Protein AF-A0A1M6TWK5-F1 (afdb_monomer_lite)

Sequence (69 aa):
VSVKPYISPSEVVKTIKSITARYIFKKFPKLKQRKFWGSGFWSKGYYVGTTGAVSSETIKRYIENQKHV

pLDDT: mean 84.82, std 12.8, range [46.66, 97.5]

Radius of gyration: 15.42 Å; chains: 1; bounding box: 34×24×38 Å

Foldseek 3Di:
DDDDPPDDVVNVVVVVQVVVQVVCCVVCVVCCVPPVPVHGPDDPDDDDDDDPVDDPVVVVVVVVVVVVD

Organism: Paramaledivibacter caminithermalis (strain DSM 15212 / CIP 107654 / DViRD3) (NCBI:txid1121301)

Structure (mmCIF, N/CA/C/O backbone):
data_AF-A0A1M6TWK5-F1
#
_entry.id   AF-A0A1M6TWK5-F1
#
loop_
_atom_site.group_PDB
_atom_site.id
_atom_site.type_symbol
_atom_site.label_atom_id
_atom_site.label_alt_id
_atom_site.label_comp_id
_atom_site.label_asym_id
_atom_site.label_entity_id
_atom_site.label_seq_id
_atom_site.pdbx_PDB_ins_code
_atom_site.Cartn_x
_atom_site.Cartn_y
_atom_site.Cartn_z
_atom_site.occupancy
_atom_site.B_iso_or_equiv
_atom_site.auth_seq_id
_atom_site.auth_comp_id
_atom_site.auth_asym_id
_atom_site.auth_atom_id
_atom_site.pdbx_PDB_model_num
ATOM 1 N N . VAL A 1 1 ? 0.747 -5.640 -10.921 1.00 77.25 1 VAL A N 1
ATOM 2 C CA . VAL A 1 1 ? -0.385 -4.708 -11.156 1.00 77.25 1 VAL A CA 1
ATOM 3 C C . VAL A 1 1 ? -0.154 -4.042 -12.496 1.00 77.25 1 VAL A C 1
ATOM 5 O O . VAL A 1 1 ? 0.955 -3.577 -12.713 1.00 77.25 1 VAL A O 1
ATOM 8 N N . SER A 1 2 ? -1.151 -4.039 -13.380 1.00 85.56 2 SER A N 1
ATOM 9 C CA . SER A 1 2 ? -1.106 -3.260 -14.622 1.00 85.56 2 SER A CA 1
ATOM 10 C C . SER A 1 2 ? -1.860 -1.952 -14.402 1.00 85.56 2 SER A C 1
ATOM 12 O O . SER A 1 2 ? -2.982 -1.971 -13.898 1.00 85.56 2 SER A O 1
ATOM 14 N N . VAL A 1 3 ? -1.227 -0.825 -14.711 1.00 88.94 3 VAL A N 1
ATOM 15 C CA . VAL A 1 3 ? -1.769 0.528 -14.529 1.00 88.94 3 VAL A CA 1
ATOM 16 C C . VAL A 1 3 ? -1.310 1.403 -15.680 1.00 88.94 3 VAL A C 1
ATOM 18 O O . VAL A 1 3 ? -0.252 1.174 -16.263 1.00 88.94 3 VAL A O 1
ATOM 21 N N . LYS A 1 4 ? -2.124 2.403 -16.024 1.00 91.50 4 LYS A N 1
ATOM 22 C CA . LYS A 1 4 ? -1.781 3.347 -17.086 1.00 91.50 4 LYS A CA 1
ATOM 23 C C . LYS A 1 4 ? -0.515 4.130 -16.705 1.00 91.50 4 LYS A C 1
ATOM 25 O O . LYS A 1 4 ? -0.372 4.493 -15.538 1.00 91.50 4 LYS A O 1
ATOM 30 N N . PRO A 1 5 ? 0.370 4.434 -17.669 1.00 85.50 5 PRO A N 1
ATOM 31 C CA . PRO A 1 5 ? 1.707 4.964 -17.388 1.00 85.50 5 PRO A CA 1
ATOM 32 C C . PRO A 1 5 ? 1.706 6.360 -16.750 1.00 85.50 5 PRO A C 1
ATOM 34 O O . PRO A 1 5 ? 2.671 6.729 -16.095 1.00 85.50 5 PRO A O 1
ATOM 37 N N . TYR A 1 6 ? 0.625 7.129 -16.908 1.00 91.19 6 TYR A N 1
ATOM 38 C CA . TYR A 1 6 ? 0.472 8.448 -16.289 1.00 91.19 6 TYR A CA 1
ATOM 39 C C . TYR A 1 6 ? 0.014 8.394 -14.822 1.00 91.19 6 TYR A C 1
ATOM 41 O O . TYR A 1 6 ? -0.070 9.432 -14.170 1.00 91.19 6 TYR A O 1
ATOM 49 N N . ILE A 1 7 ? -0.310 7.210 -14.296 1.00 93.12 7 ILE A N 1
ATOM 50 C CA . ILE A 1 7 ? -0.690 7.040 -12.892 1.00 93.12 7 ILE A CA 1
ATOM 51 C C . ILE A 1 7 ? 0.576 6.777 -12.085 1.00 93.12 7 ILE A C 1
ATOM 53 O O . ILE A 1 7 ? 1.311 5.823 -12.343 1.00 93.12 7 ILE A O 1
ATOM 57 N N . SER A 1 8 ? 0.813 7.602 -11.067 1.00 94.31 8 SER A N 1
ATOM 58 C CA . SER A 1 8 ? 1.978 7.431 -10.206 1.00 94.31 8 SER A CA 1
ATOM 59 C C . SER A 1 8 ? 1.871 6.139 -9.374 1.00 94.31 8 SER A C 1
ATOM 61 O O . SER A 1 8 ? 0.809 5.843 -8.815 1.00 94.31 8 SER A O 1
ATOM 63 N N . PRO A 1 9 ? 2.956 5.357 -9.209 1.00 92.62 9 PRO A N 1
ATOM 64 C CA . PRO A 1 9 ? 2.911 4.156 -8.375 1.00 92.62 9 PRO A CA 1
ATOM 65 C C . PRO A 1 9 ? 2.518 4.424 -6.916 1.00 92.62 9 PRO A C 1
ATOM 67 O O . PRO A 1 9 ? 1.875 3.590 -6.277 1.00 92.62 9 PRO A O 1
ATOM 70 N N . SER A 1 10 ? 2.865 5.602 -6.394 1.00 94.75 10 SER A N 1
ATOM 71 C CA . SER A 1 10 ? 2.495 6.040 -5.047 1.00 94.75 10 SER A CA 1
ATOM 72 C C . SER A 1 10 ? 0.977 6.151 -4.879 1.00 94.75 10 SER A C 1
ATOM 74 O O . SER A 1 10 ? 0.440 5.737 -3.850 1.00 94.75 10 SER A O 1
ATOM 76 N N . GLU A 1 11 ? 0.269 6.643 -5.895 1.00 96.19 11 GLU A N 1
ATOM 77 C CA . GLU A 1 11 ? -1.190 6.752 -5.907 1.00 96.19 11 GLU A CA 1
ATOM 78 C C . GLU A 1 11 ? -1.866 5.379 -5.945 1.00 96.19 11 GLU A C 1
ATOM 80 O O . GLU A 1 11 ? -2.822 5.128 -5.202 1.00 96.19 11 GLU A O 1
ATOM 85 N N . VAL A 1 12 ? -1.318 4.455 -6.734 1.00 95.75 12 VAL A N 1
ATOM 86 C CA . VAL A 1 12 ? -1.789 3.065 -6.795 1.00 95.75 12 VAL A CA 1
ATOM 87 C C . VAL A 1 12 ? -1.667 2.405 -5.424 1.00 95.75 12 VAL A C 1
ATOM 89 O O . VAL A 1 12 ? -2.639 1.862 -4.893 1.00 95.75 12 VAL A O 1
ATOM 92 N N . VAL A 1 13 ? -0.487 2.496 -4.807 1.00 96.56 13 VAL A N 1
ATOM 93 C CA . VAL A 1 13 ? -0.226 1.896 -3.496 1.00 96.56 13 VAL A CA 1
ATOM 94 C C . VAL A 1 13 ? -1.076 2.548 -2.407 1.00 96.56 13 VAL A C 1
ATOM 96 O O . VAL A 1 13 ? -1.637 1.837 -1.569 1.00 96.56 13 VAL A O 1
ATOM 99 N N . LYS A 1 14 ? -1.228 3.878 -2.427 1.00 96.19 14 LYS A N 1
ATOM 100 C CA . LYS A 1 14 ? -2.117 4.606 -1.509 1.00 96.19 14 LYS A CA 1
ATOM 101 C C . LYS A 1 14 ? -3.541 4.068 -1.608 1.00 96.19 14 LYS A C 1
ATOM 103 O O . LYS A 1 14 ? -4.122 3.707 -0.588 1.00 96.19 14 LYS A O 1
ATOM 108 N N . THR A 1 15 ? -4.067 3.944 -2.823 1.00 96.81 15 THR A N 1
ATOM 109 C CA . THR A 1 15 ? -5.429 3.459 -3.078 1.00 96.81 15 THR A CA 1
ATOM 110 C C . THR A 1 15 ? -5.622 2.039 -2.554 1.00 96.81 15 THR A C 1
ATOM 112 O O . THR A 1 15 ? -6.551 1.785 -1.783 1.00 96.81 15 THR A O 1
ATOM 115 N N . ILE A 1 16 ? -4.701 1.128 -2.881 1.00 96.69 16 ILE A N 1
ATOM 116 C CA . ILE A 1 16 ? -4.752 -0.264 -2.417 1.00 96.69 16 ILE A CA 1
ATOM 117 C C . ILE A 1 16 ? -4.711 -0.326 -0.886 1.00 96.69 16 ILE A C 1
ATOM 119 O O . ILE A 1 16 ? -5.572 -0.961 -0.269 1.00 96.69 16 ILE A O 1
ATOM 123 N N . LYS A 1 17 ? -3.750 0.357 -0.252 1.00 97.00 17 LYS A N 1
ATOM 124 C CA . LYS A 1 17 ? -3.590 0.355 1.210 1.00 97.00 17 LYS A CA 1
ATOM 125 C C . LYS A 1 17 ? -4.816 0.943 1.908 1.00 97.00 17 LYS A C 1
ATOM 127 O O . LYS A 1 17 ? -5.278 0.376 2.896 1.00 97.00 17 LYS A O 1
ATOM 132 N N . SER A 1 18 ? -5.379 2.033 1.386 1.00 96.44 18 SER A N 1
ATOM 133 C CA . SER A 1 18 ? -6.565 2.681 1.954 1.00 96.44 18 SER A CA 1
ATOM 134 C C . SER A 1 18 ? -7.819 1.811 1.858 1.00 96.44 18 SER A C 1
ATOM 136 O O . SER A 1 18 ? -8.513 1.633 2.864 1.00 96.44 18 SER A O 1
ATOM 138 N N . ILE A 1 19 ? -8.110 1.246 0.681 1.00 97.50 19 ILE A N 1
ATOM 139 C CA . ILE A 1 19 ? -9.314 0.427 0.468 1.00 97.50 19 ILE A CA 1
ATOM 140 C C . ILE A 1 19 ? -9.252 -0.842 1.319 1.00 97.50 19 ILE A C 1
ATOM 142 O O . ILE A 1 19 ? -10.204 -1.156 2.039 1.00 97.50 19 ILE A O 1
ATOM 146 N N . THR A 1 20 ? -8.119 -1.545 1.290 1.00 97.25 20 THR A N 1
ATOM 147 C CA . THR A 1 20 ? -7.951 -2.799 2.039 1.00 97.25 20 THR A CA 1
ATOM 148 C C . THR A 1 20 ? -8.007 -2.577 3.547 1.00 97.25 20 THR A C 1
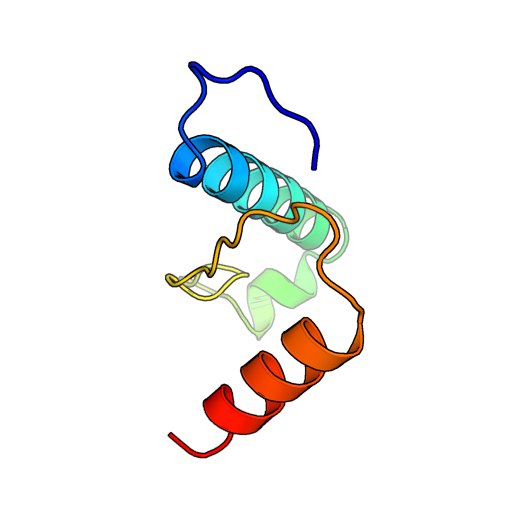ATOM 150 O O . THR A 1 20 ? -8.730 -3.299 4.231 1.00 97.25 20 THR A O 1
ATOM 153 N N . ALA A 1 21 ? -7.351 -1.536 4.074 1.00 95.62 21 ALA A N 1
ATOM 1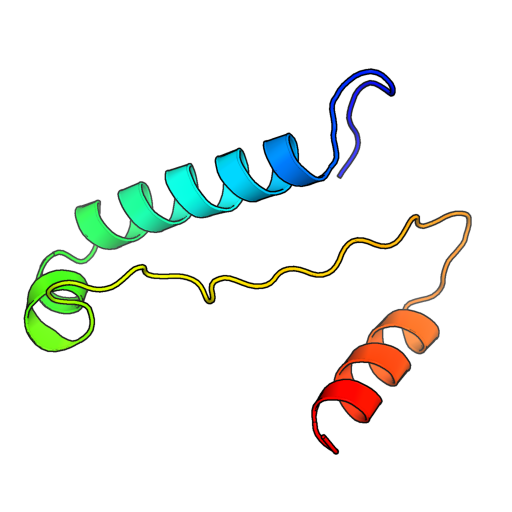54 C CA . ALA A 1 21 ? -7.429 -1.196 5.495 1.00 95.62 21 ALA A CA 1
ATOM 155 C C . ALA A 1 21 ? -8.875 -0.903 5.929 1.00 95.62 21 ALA A C 1
ATOM 157 O O . ALA A 1 21 ? -9.339 -1.412 6.952 1.00 95.62 21 ALA A O 1
ATOM 158 N N . ARG A 1 22 ? -9.620 -0.125 5.128 1.00 95.25 22 ARG A N 1
ATOM 159 C CA . ARG A 1 22 ? -11.030 0.182 5.407 1.00 95.25 22 ARG A CA 1
ATOM 160 C C . ARG A 1 22 ? -11.889 -1.080 5.411 1.00 95.25 22 ARG A C 1
ATOM 162 O O . ARG A 1 22 ? -12.711 -1.247 6.311 1.00 95.25 22 ARG A O 1
ATOM 169 N N . TYR A 1 23 ? -11.698 -1.961 4.432 1.00 97.25 23 TYR A N 1
ATOM 170 C CA . TYR A 1 23 ? -12.445 -3.213 4.340 1.00 97.25 23 TYR A CA 1
ATOM 171 C C . TYR A 1 23 ? -12.159 -4.135 5.533 1.00 97.25 23 TYR A C 1
ATOM 173 O O . TYR A 1 23 ? -13.093 -4.632 6.164 1.00 97.25 23 TYR A O 1
ATOM 181 N N . ILE A 1 24 ? -10.886 -4.297 5.904 1.00 95.94 24 ILE A N 1
ATOM 182 C CA . ILE A 1 24 ? -10.468 -5.121 7.045 1.00 95.94 24 ILE A CA 1
ATOM 183 C C . ILE A 1 24 ? -11.055 -4.580 8.348 1.00 95.94 24 ILE A C 1
ATOM 185 O O . ILE A 1 24 ? -11.645 -5.343 9.108 1.00 95.94 24 ILE A O 1
ATOM 189 N N . PHE A 1 25 ? -10.975 -3.272 8.596 1.00 94.75 25 PHE A N 1
ATOM 190 C CA . PHE A 1 25 ? -11.557 -2.692 9.806 1.00 94.75 25 PHE A CA 1
ATOM 191 C C . PHE A 1 25 ? -13.086 -2.758 9.839 1.00 94.75 25 PHE A C 1
ATOM 193 O O . PHE A 1 25 ? -13.650 -2.888 10.924 1.00 94.75 25 PHE A O 1
ATOM 200 N N . LYS A 1 26 ? -13.761 -2.716 8.682 1.00 94.81 26 LYS A N 1
ATOM 201 C CA . LYS A 1 26 ? -15.213 -2.936 8.606 1.00 94.81 26 LYS A CA 1
ATOM 202 C C . LYS A 1 26 ? -15.576 -4.387 8.933 1.00 94.81 26 LYS A C 1
ATOM 204 O O . LYS A 1 26 ? -16.543 -4.618 9.650 1.00 94.81 26 LYS A O 1
ATOM 209 N N . LYS A 1 27 ? -14.803 -5.354 8.427 1.00 97.12 27 LYS A N 1
ATOM 210 C CA . LYS A 1 27 ? -15.034 -6.789 8.655 1.00 97.12 27 LYS A CA 1
ATOM 211 C C . LYS A 1 27 ? -14.646 -7.230 10.072 1.00 97.12 27 LYS A C 1
ATOM 213 O O . LYS A 1 27 ? -15.300 -8.095 10.644 1.00 97.12 27 LYS A O 1
ATOM 218 N N . PHE A 1 28 ? -13.616 -6.614 10.652 1.00 94.81 28 PHE A N 1
ATOM 219 C CA . PHE A 1 28 ? -13.062 -6.960 11.962 1.00 94.81 28 PHE A CA 1
ATOM 220 C C . PHE A 1 28 ? -12.960 -5.724 12.872 1.00 94.81 28 PHE A C 1
ATOM 222 O O . PHE A 1 28 ? -11.858 -5.276 13.203 1.00 94.81 28 PHE A O 1
ATOM 229 N N . PRO A 1 29 ? -14.090 -5.168 13.341 1.00 91.38 29 PRO A N 1
ATOM 230 C CA . PRO A 1 29 ? -14.090 -3.940 14.141 1.00 91.38 29 PRO A CA 1
ATOM 231 C C . PRO A 1 29 ? -13.303 -4.081 15.455 1.00 91.38 29 PRO A C 1
ATOM 233 O O . PRO A 1 29 ? -12.623 -3.144 15.879 1.00 91.38 29 PRO A O 1
ATOM 236 N N . LYS A 1 30 ? -13.300 -5.280 16.058 1.00 94.00 30 LYS A N 1
ATOM 237 C CA . LYS A 1 30 ? -12.513 -5.580 17.268 1.00 94.00 30 LYS A CA 1
ATOM 238 C C . LYS A 1 30 ? -11.001 -5.460 17.040 1.00 94.00 30 LYS A C 1
ATOM 240 O O . LYS A 1 30 ? -10.283 -5.108 17.971 1.00 94.00 30 LYS A O 1
ATOM 245 N N . LEU A 1 31 ? -10.510 -5.722 15.824 1.00 90.94 31 LEU A N 1
ATOM 246 C CA . LEU A 1 31 ? -9.086 -5.600 15.490 1.00 90.94 31 LEU A CA 1
ATOM 247 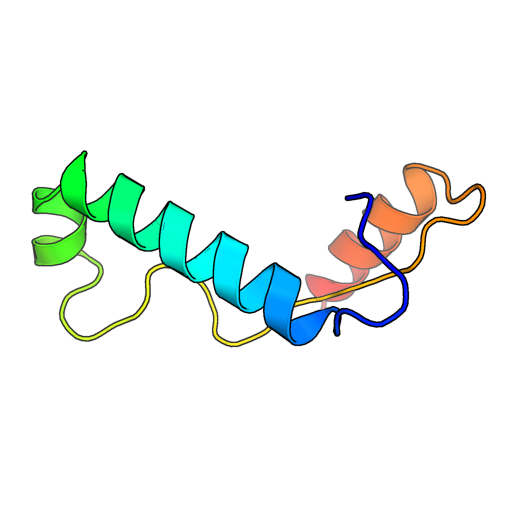C C . LEU A 1 31 ? -8.638 -4.138 15.558 1.00 90.94 31 LEU A C 1
ATOM 249 O O . LEU A 1 31 ? -7.618 -3.834 16.177 1.00 90.94 31 LEU A O 1
ATOM 253 N N . LYS A 1 32 ? -9.446 -3.231 14.992 1.00 87.25 32 LYS A N 1
ATOM 254 C CA . LYS A 1 32 ? -9.201 -1.786 15.063 1.00 87.25 32 LYS A CA 1
ATOM 255 C C . LYS A 1 32 ? -9.133 -1.311 16.512 1.00 87.25 32 LYS A C 1
ATOM 257 O O . LYS A 1 32 ? -8.178 -0.646 16.886 1.00 87.25 32 LYS A O 1
ATOM 262 N N . GLN A 1 33 ? -10.118 -1.696 17.322 1.00 87.69 33 GLN A N 1
ATOM 263 C CA . GLN A 1 33 ? -10.226 -1.264 18.719 1.00 87.69 33 GLN A CA 1
ATOM 264 C C . GLN A 1 33 ? -9.075 -1.776 19.593 1.00 87.69 33 GLN A C 1
ATOM 266 O O . GLN A 1 33 ? -8.573 -1.039 20.430 1.00 87.69 33 GLN A O 1
ATOM 271 N N . ARG A 1 34 ? -8.648 -3.031 19.404 1.00 89.62 34 ARG A N 1
ATOM 272 C CA . ARG A 1 34 ? -7.680 -3.678 20.305 1.00 89.62 34 ARG A CA 1
ATOM 273 C C . ARG A 1 34 ? -6.220 -3.490 19.910 1.00 89.62 34 ARG A C 1
ATOM 275 O O . ARG A 1 34 ? -5.358 -3.600 20.774 1.00 89.62 34 ARG A O 1
ATOM 282 N N . LYS A 1 35 ? -5.925 -3.329 18.617 1.00 88.44 35 LYS A N 1
ATOM 283 C CA . LYS A 1 35 ? -4.546 -3.409 18.097 1.00 88.44 35 LYS A CA 1
ATOM 284 C C . LYS A 1 35 ? -4.125 -2.216 17.241 1.00 88.44 35 LYS A C 1
ATOM 286 O O . LYS A 1 35 ? -2.931 -1.998 17.093 1.00 88.44 35 LYS A O 1
ATOM 291 N N . PHE A 1 36 ? -5.074 -1.452 16.696 1.00 90.62 36 PHE A N 1
ATOM 292 C CA . PHE A 1 36 ? -4.789 -0.359 15.756 1.00 90.62 36 PHE A CA 1
ATOM 293 C C . PHE A 1 36 ? -5.509 0.945 16.123 1.00 90.62 36 PHE A C 1
ATOM 295 O O . PHE A 1 36 ? -5.852 1.753 15.257 1.00 90.62 36 PHE A O 1
ATOM 302 N N . TRP A 1 37 ? -5.794 1.151 17.410 1.00 85.31 37 TRP A N 1
ATOM 303 C CA . TRP A 1 37 ? -6.416 2.389 17.859 1.00 85.31 37 TRP A CA 1
ATOM 304 C C . TRP A 1 37 ? -5.435 3.550 17.666 1.00 85.31 37 TRP A C 1
ATOM 306 O O . TRP A 1 37 ? -4.317 3.509 18.169 1.00 85.31 37 TRP A O 1
ATOM 316 N N . GLY A 1 38 ? -5.832 4.562 16.890 1.00 81.25 38 GLY A N 1
ATOM 317 C CA . GLY A 1 38 ? -4.976 5.708 16.564 1.00 81.25 38 GLY A CA 1
ATOM 318 C C . GLY 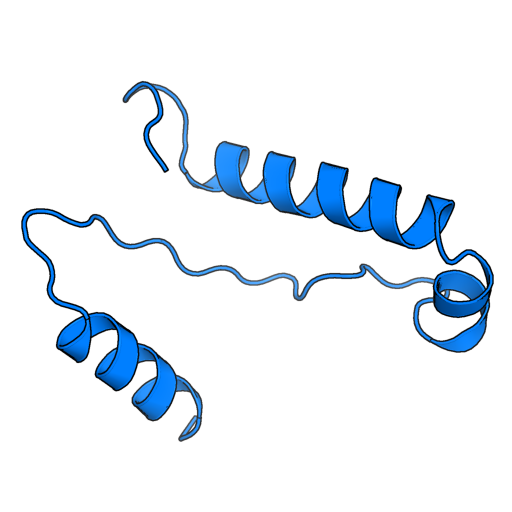A 1 38 ? -3.854 5.425 15.553 1.00 81.25 38 GLY A C 1
ATOM 319 O O . GLY A 1 38 ? -3.057 6.320 15.284 1.00 81.25 38 GLY A O 1
ATOM 320 N N . SER A 1 39 ? -3.790 4.228 14.958 1.00 86.25 39 SER A N 1
ATOM 321 C CA . SER A 1 39 ? -2.775 3.869 13.960 1.00 86.25 39 SER A CA 1
ATOM 322 C C . SER A 1 39 ? -3.377 3.397 12.630 1.00 86.25 39 SER A C 1
ATOM 324 O O . SER A 1 39 ? -4.573 3.125 12.501 1.00 86.25 39 SER A O 1
ATOM 326 N N . GLY A 1 40 ? -2.535 3.353 11.594 1.00 87.44 40 GLY A N 1
ATOM 327 C CA . GLY A 1 40 ? -2.882 2.776 10.297 1.00 87.44 40 GLY A CA 1
ATOM 328 C C . GLY A 1 40 ? -2.695 1.259 10.291 1.00 87.44 40 GLY A C 1
ATOM 329 O O . GLY A 1 40 ? -1.851 0.730 11.005 1.00 87.44 40 GLY A O 1
ATOM 330 N N . PHE A 1 41 ? -3.462 0.558 9.453 1.00 94.31 41 PHE A N 1
ATOM 331 C CA . PHE A 1 41 ? -3.335 -0.897 9.311 1.00 94.31 41 PHE A CA 1
ATOM 332 C C . PHE A 1 41 ? -1.998 -1.317 8.677 1.00 94.31 41 PHE A C 1
ATOM 334 O O . PHE A 1 41 ? -1.396 -2.309 9.069 1.00 94.31 41 PHE A O 1
ATOM 341 N N . TRP A 1 42 ? -1.533 -0.550 7.691 1.00 95.25 42 TRP A N 1
ATOM 342 C CA . TRP A 1 42 ? -0.292 -0.815 6.970 1.00 95.25 42 TRP A CA 1
ATOM 343 C C . TRP A 1 42 ? 0.843 0.088 7.464 1.00 95.25 42 TRP A C 1
ATOM 345 O O . TRP A 1 42 ? 0.596 1.231 7.852 1.00 95.25 42 TRP A O 1
ATOM 355 N N . SER A 1 43 ? 2.092 -0.384 7.352 1.00 92.56 43 SER A N 1
ATOM 356 C CA . SER A 1 43 ? 3.291 0.452 7.540 1.00 92.56 43 SER A CA 1
ATOM 357 C C . SER A 1 43 ? 3.255 1.687 6.632 1.00 92.56 43 SER A C 1
ATOM 359 O O . SER A 1 43 ? 2.634 1.655 5.569 1.00 92.56 43 SER A O 1
ATOM 361 N N . LYS A 1 44 ? 3.931 2.778 7.011 1.00 89.56 44 LYS A N 1
ATOM 362 C CA . LYS A 1 44 ? 4.012 3.997 6.184 1.00 89.56 44 LYS A CA 1
ATOM 363 C C . LYS A 1 44 ? 4.740 3.740 4.858 1.00 89.56 44 LYS A C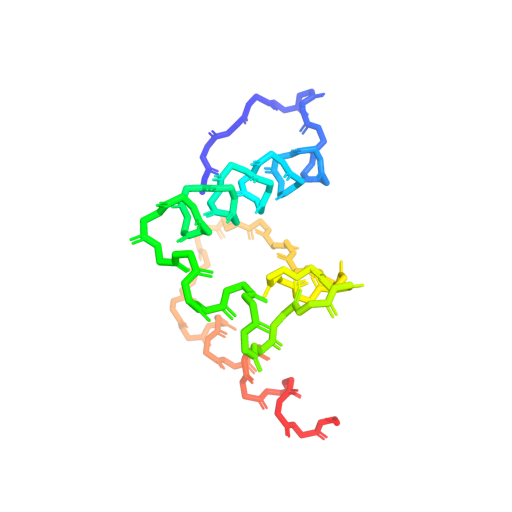 1
ATOM 365 O O . LYS A 1 44 ? 4.297 4.234 3.823 1.00 89.56 44 LYS A O 1
ATOM 370 N N . GLY A 1 45 ? 5.787 2.915 4.880 1.00 92.06 45 GLY A N 1
ATOM 371 C CA . GLY A 1 45 ? 6.594 2.584 3.706 1.00 92.06 45 GLY A CA 1
ATOM 372 C C . GLY A 1 45 ? 5.879 1.702 2.680 1.00 92.06 45 GLY A C 1
ATOM 373 O O . GLY A 1 45 ? 4.830 1.099 2.945 1.00 92.06 45 GLY A O 1
ATOM 374 N N . TYR A 1 46 ? 6.453 1.647 1.483 1.00 93.69 46 TYR A N 1
ATOM 375 C CA . TYR A 1 46 ? 6.114 0.687 0.439 1.00 93.69 46 TYR A CA 1
ATOM 376 C C . TYR A 1 46 ? 7.307 0.504 -0.500 1.00 93.69 46 TYR A C 1
ATOM 378 O O . TYR A 1 46 ? 8.143 1.395 -0.622 1.00 93.69 46 TYR A O 1
ATOM 386 N N . TYR A 1 47 ? 7.353 -0.643 -1.170 1.00 89.25 47 TYR A N 1
ATOM 387 C CA . TYR A 1 47 ? 8.300 -0.923 -2.239 1.00 89.25 47 TYR A CA 1
ATOM 388 C C . TYR A 1 47 ? 7.540 -1.067 -3.554 1.00 89.25 47 TYR A C 1
ATOM 390 O O . TYR A 1 47 ? 6.474 -1.687 -3.597 1.00 89.25 47 TYR A O 1
ATOM 398 N N . VAL A 1 48 ? 8.091 -0.492 -4.618 1.00 88.31 48 VAL A N 1
ATOM 399 C CA . VAL A 1 48 ? 7.625 -0.702 -5.984 1.00 88.31 48 VAL A CA 1
ATOM 400 C C . VAL A 1 48 ? 8.823 -1.039 -6.859 1.00 88.31 48 VAL A C 1
ATOM 402 O O . VAL A 1 48 ? 9.821 -0.326 -6.863 1.00 88.31 48 VAL A O 1
ATOM 405 N N . GLY A 1 49 ? 8.705 -2.134 -7.599 1.00 83.88 49 GLY A N 1
ATOM 406 C CA . GLY A 1 49 ? 9.649 -2.534 -8.631 1.00 83.88 49 GLY A CA 1
ATOM 407 C C . GLY A 1 49 ? 8.890 -2.799 -9.921 1.00 83.88 49 GLY A C 1
ATOM 408 O O . GLY A 1 49 ? 7.765 -3.308 -9.898 1.00 83.88 49 GLY A O 1
ATOM 409 N N . THR A 1 50 ? 9.482 -2.428 -11.049 1.00 80.25 50 THR A N 1
ATOM 410 C CA . THR A 1 50 ? 8.979 -2.833 -12.358 1.00 80.25 50 THR A CA 1
ATOM 411 C C . THR A 1 50 ? 9.351 -4.292 -12.587 1.00 80.25 50 THR A C 1
ATOM 413 O O . THR A 1 50 ? 10.471 -4.714 -12.313 1.00 80.25 50 THR A O 1
ATOM 416 N N . THR A 1 51 ? 8.408 -5.086 -13.086 1.00 64.06 51 THR A N 1
ATOM 417 C CA . THR A 1 51 ? 8.705 -6.446 -13.535 1.00 64.06 51 THR A CA 1
ATOM 418 C C . THR A 1 51 ? 8.725 -6.435 -15.061 1.00 64.06 51 THR A C 1
ATOM 420 O O . THR A 1 51 ? 7.691 -6.615 -15.699 1.00 64.06 51 THR A O 1
ATOM 423 N N . GLY A 1 52 ? 9.884 -6.183 -15.664 1.00 61.19 52 GLY A N 1
ATOM 424 C CA . GLY A 1 52 ? 10.152 -6.651 -17.025 1.00 61.19 52 GLY A CA 1
ATOM 425 C C . GLY A 1 52 ? 10.828 -8.008 -16.902 1.00 61.19 52 GLY A C 1
ATOM 426 O O . GLY A 1 52 ? 11.956 -8.044 -16.434 1.00 61.19 52 GLY A O 1
ATOM 427 N N . ALA A 1 53 ? 10.131 -9.108 -17.206 1.00 54.88 53 ALA A N 1
ATOM 428 C CA . ALA A 1 53 ? 10.671 -10.472 -17.083 1.00 54.88 53 ALA A CA 1
ATOM 429 C C . ALA A 1 53 ? 11.468 -10.733 -15.776 1.00 54.88 53 ALA A C 1
ATOM 431 O O . ALA A 1 53 ? 12.533 -11.341 -15.801 1.00 54.88 53 ALA A O 1
ATOM 432 N N . VAL A 1 54 ? 10.992 -10.243 -14.624 1.00 57.47 54 VAL A N 1
ATOM 433 C CA . VAL A 1 54 ? 11.687 -10.436 -13.338 1.00 57.47 54 VAL A CA 1
ATOM 434 C C . VAL A 1 54 ? 11.183 -11.725 -12.694 1.00 57.47 54 VAL A C 1
ATOM 436 O O . VAL A 1 54 ? 9.983 -11.855 -12.441 1.00 57.47 54 VAL A O 1
ATOM 439 N N . SER A 1 55 ? 12.088 -12.675 -12.447 1.00 67.00 55 SER A N 1
ATOM 440 C CA . SER A 1 55 ? 11.768 -13.971 -11.847 1.00 67.00 55 SER A CA 1
ATOM 441 C C . SER A 1 55 ? 11.489 -13.867 -10.342 1.00 67.00 55 SER A C 1
ATOM 443 O O . SER A 1 55 ? 11.939 -12.952 -9.643 1.00 67.00 55 SER A O 1
ATOM 445 N N . SER A 1 56 ? 10.742 -14.844 -9.832 1.00 71.62 56 SER A N 1
ATOM 446 C CA . SER A 1 56 ? 10.437 -15.074 -8.412 1.00 71.62 56 SER A CA 1
ATOM 447 C C . SER A 1 56 ? 11.661 -14.963 -7.492 1.00 71.62 56 SER A C 1
ATOM 449 O O . SER A 1 56 ? 11.567 -14.426 -6.385 1.00 71.62 56 SER A O 1
ATOM 451 N N . GLU A 1 57 ? 12.821 -15.409 -7.966 1.00 71.75 57 GLU A N 1
ATOM 452 C CA . GLU A 1 57 ? 14.104 -15.396 -7.264 1.00 71.75 57 GLU A CA 1
ATOM 453 C C . GLU A 1 57 ? 14.555 -13.980 -6.881 1.00 71.75 57 GLU A C 1
ATOM 455 O O . GLU A 1 57 ? 15.056 -13.768 -5.774 1.00 71.75 57 GLU A O 1
ATOM 460 N N . THR A 1 58 ? 14.344 -12.983 -7.747 1.00 68.62 58 THR A N 1
ATOM 461 C CA . THR A 1 58 ? 14.729 -11.593 -7.454 1.00 68.62 58 THR A CA 1
ATOM 462 C C . THR A 1 58 ? 13.868 -10.996 -6.341 1.00 68.62 58 THR A C 1
ATOM 464 O O . THR A 1 58 ? 14.383 -10.307 -5.458 1.00 68.62 58 THR A O 1
ATOM 467 N N . ILE A 1 59 ? 12.568 -11.307 -6.334 1.00 68.88 59 ILE A N 1
ATOM 468 C CA . ILE A 1 59 ? 11.639 -10.867 -5.282 1.00 68.88 59 ILE A CA 1
ATOM 469 C C . ILE A 1 59 ? 12.026 -11.504 -3.944 1.00 68.88 59 ILE A C 1
ATOM 471 O O . ILE A 1 59 ? 12.082 -10.815 -2.923 1.00 68.88 59 ILE A O 1
ATOM 475 N N . LYS A 1 60 ? 12.347 -12.803 -3.952 1.00 76.75 60 LYS A N 1
ATOM 476 C CA . LYS A 1 60 ? 12.776 -13.534 -2.754 1.00 76.75 60 LYS A CA 1
ATOM 477 C C . LYS A 1 60 ? 14.047 -12.930 -2.149 1.00 76.75 60 LYS A C 1
ATOM 479 O O . LYS A 1 60 ? 14.066 -12.629 -0.957 1.00 76.75 60 LYS A O 1
ATOM 484 N N . ARG A 1 61 ? 15.051 -12.646 -2.983 1.00 78.12 61 ARG A N 1
ATOM 485 C CA . ARG A 1 61 ? 16.316 -12.032 -2.554 1.00 78.12 61 ARG A CA 1
ATOM 486 C C . ARG A 1 61 ? 16.125 -10.623 -1.975 1.00 78.12 61 ARG A C 1
ATOM 488 O O . ARG A 1 61 ? 16.787 -10.270 -1.004 1.00 78.12 61 ARG A O 1
ATOM 495 N N . TYR A 1 62 ? 15.199 -9.824 -2.516 1.00 69.94 62 TYR A N 1
ATOM 496 C CA . TYR A 1 62 ? 14.853 -8.521 -1.929 1.00 69.94 62 TYR A CA 1
ATOM 497 C C . TYR A 1 62 ? 14.228 -8.663 -0.531 1.00 69.94 62 TYR A C 1
ATOM 499 O O . TYR A 1 62 ? 14.635 -7.959 0.392 1.00 69.94 62 TYR A O 1
ATOM 507 N N . ILE A 1 63 ? 13.282 -9.593 -0.349 1.00 77.12 63 ILE A N 1
ATOM 508 C CA . ILE A 1 63 ? 12.623 -9.831 0.948 1.00 77.12 63 ILE A CA 1
ATOM 509 C C . ILE A 1 63 ? 13.628 -10.312 2.002 1.00 77.12 63 ILE A C 1
ATOM 511 O O . ILE A 1 63 ? 13.554 -9.881 3.151 1.00 77.12 63 ILE A O 1
ATOM 515 N N . GLU A 1 64 ? 14.561 -11.187 1.629 1.00 79.44 64 GLU A N 1
ATOM 516 C CA . GLU A 1 64 ? 15.617 -11.671 2.529 1.00 79.44 64 GLU A CA 1
ATOM 517 C C . GLU A 1 64 ? 16.564 -10.539 2.946 1.00 79.44 64 GLU A C 1
ATOM 519 O O . GLU A 1 64 ? 16.800 -10.350 4.137 1.00 79.44 64 GLU A O 1
ATOM 524 N N . ASN A 1 65 ? 17.005 -9.702 2.004 1.00 74.25 65 ASN A N 1
ATOM 525 C CA . ASN A 1 65 ? 17.869 -8.558 2.310 1.00 74.25 65 ASN A CA 1
ATOM 526 C C . ASN A 1 65 ? 17.185 -7.501 3.192 1.00 74.25 65 ASN A C 1
ATOM 528 O O . ASN A 1 65 ? 17.858 -6.813 3.950 1.00 74.25 65 ASN A O 1
ATOM 532 N N . GLN A 1 66 ? 15.859 -7.367 3.125 1.00 63.03 66 GLN A N 1
ATOM 533 C CA . GLN A 1 66 ? 15.097 -6.451 3.983 1.00 63.03 66 GLN A CA 1
ATOM 534 C C . GLN A 1 66 ? 14.900 -6.970 5.420 1.00 63.03 66 GLN A C 1
ATOM 536 O O . GLN A 1 66 ? 14.495 -6.192 6.275 1.00 63.03 66 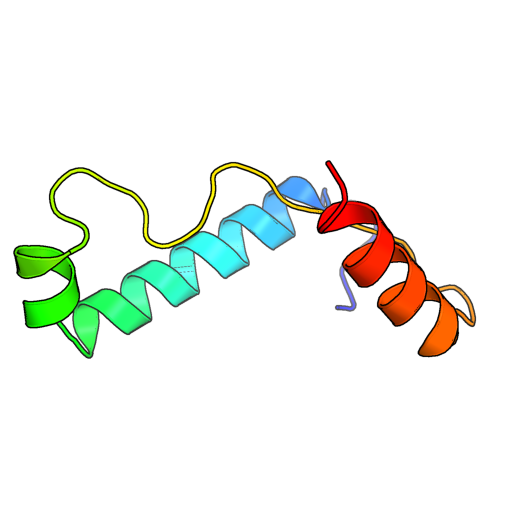GLN A O 1
ATOM 541 N N . LYS A 1 67 ? 15.166 -8.254 5.706 1.00 60.25 67 LYS A N 1
ATOM 542 C CA . LYS A 1 67 ? 15.123 -8.811 7.076 1.00 60.25 67 LYS A CA 1
ATOM 543 C C . LYS A 1 67 ? 16.430 -8.627 7.852 1.00 60.25 67 LYS A C 1
ATOM 545 O O . LYS A 1 67 ? 16.440 -8.838 9.059 1.00 60.25 67 LYS A O 1
ATOM 550 N N . HIS A 1 68 ? 17.514 -8.286 7.159 1.00 55.44 68 HIS A N 1
ATOM 551 C CA . HIS A 1 68 ? 18.854 -8.111 7.726 1.00 55.44 68 HIS A CA 1
ATOM 552 C C . HIS A 1 68 ? 19.244 -6.634 7.909 1.00 55.44 68 HIS A C 1
ATOM 554 O O . HIS A 1 68 ? 20.425 -6.328 8.056 1.00 55.44 68 HIS A O 1
ATOM 560 N N . VAL A 1 69 ? 18.252 -5.740 7.905 1.00 46.66 69 VAL A N 1
ATOM 561 C CA . VAL A 1 69 ? 18.378 -4.320 8.263 1.00 46.66 69 VAL A CA 1
ATOM 562 C C . VAL A 1 69 ? 17.555 -4.054 9.513 1.00 46.66 69 VAL A C 1
ATOM 564 O O . VAL A 1 69 ? 16.427 -4.595 9.581 1.00 46.66 69 VAL A O 1
#

Secondary structure (DSSP, 8-state):
----TTS-HHHHHHHHHHHHHHHHHHH-HHHHHHH-TTS-SS-S-------SS--HHHHHHHHHHTT--

InterPro domains:
  IPR002686 Transposase IS200-like [PF01797] (1-66)
  IPR002686 Transposase IS200-like [SM01321] (1-66)
  IPR036515 Transposase IS200-like superfamily [G3DSA:3.30.70.1290] (1-69)
  IPR036515 Transposase IS200-like superfamily [SSF143422] (1-67)